Protein AF-A0A270BKE3-F1 (afdb_monomer)

pLDDT: mean 70.77, std 22.02, range [24.12, 97.56]

Solvent-accessible surface area (backbone atoms only — not comparable to full-atom values): 10710 Å² total; per-residue (Å²): 116,71,67,59,60,61,67,54,54,65,84,74,53,55,67,66,45,49,48,52,29,48,62,48,47,52,34,91,84,55,56,56,68,68,59,32,47,57,54,32,39,54,58,16,50,81,68,79,35,58,72,70,56,70,71,58,50,51,58,42,55,69,67,60,73,83,76,73,94,75,89,66,101,74,84,75,92,77,74,82,90,81,86,80,93,82,80,93,82,84,80,86,77,66,80,83,68,79,68,59,72,45,69,44,101,84,69,38,51,33,27,55,49,66,49,100,83,71,44,65,26,36,40,29,57,45,90,54,88,88,50,69,34,34,35,40,40,44,77,91,72,39,46,80,36,40,62,67,55,48,62,66,45,45,64,37,53,51,38,26,74,77,69,77,41,72,70,80,87,130

Secondary structure (DSSP, 8-state):
-HHHHHHTPPTTS-HHHHHHHHHHHTSTT---HHHHHHHHHHHHHHTT--PPPHHHHHHHHTTS--------TT--------------------S-----EEE-TTS-EEEEEE-TTS-EEEEEE---SSS-EEEEEETTS-EEEEHHHHHHHHHHHHHHHHHS-S----

Radius of gyration: 20.84 Å; Cα contacts (8 Å, |Δi|>4): 164; chains: 1; bounding box: 39×40×57 Å

Mean predicted aligned error: 16.41 Å

Sequence (170 aa):
MMIDLIANRPEGISSEVWCYFLSDYLRPQRPALAHCYARAEMVAFERNESLPSISTLKRHLAKIQPAGAVETARGDCSYLLIIDERDTSIEIMAPPAPVEFSATSRGFSRGEFIDLYGKPCSVQDSSLATADAIWLGVHENRMHLSREHAAALLPLLQRFIDTGSIGEPA

Foldseek 3Di:
DVVVQLVLDDPQDDSVLSCQLCVVCQDPVRADNVLSVVVSQVVCVVVVTHDDDPVVVVVSVVPPDQDDDDDDPPPDDDGDDDDDPDDDDDDDDDDWDPFDWDADPVRKIKTWDADSRRAIWMWIFDPDPPATWIWTTHDPPTDIDGPVRCVVCVVLVVVCVVPVGSDDDD

Nearest PDB structures (foldseek):
  8vl4-assembly1_A  TM=3.450E-01  e=3.083E+00  synthetic construct
  8i9p-assembly1_LT  TM=2.799E-01  e=7.537E+00  Thermochaetoides thermophila DSM 1495
  1udl-assembly1_A  TM=2.247E-01  e=6.303E+00  Homo sapiens

Structure (mmCIF, N/CA/C/O backbone):
data_AF-A0A270BKE3-F1
#
_entry.id   AF-A0A270BKE3-F1
#
loop_
_atom_site.group_PDB
_atom_site.id
_atom_site.type_symbol
_atom_site.label_atom_id
_atom_site.label_alt_id
_atom_site.label_comp_id
_atom_site.label_asym_id
_atom_site.label_entity_id
_atom_site.label_seq_id
_atom_site.pdbx_PDB_ins_code
_atom_site.Cartn_x
_atom_site.Cartn_y
_atom_site.Cartn_z
_atom_site.occupancy
_atom_site.B_iso_or_equiv
_atom_site.auth_seq_id
_atom_site.auth_comp_id
_atom_site.auth_asym_id
_atom_site.auth_atom_id
_atom_site.pdbx_PDB_model_num
ATOM 1 N N . MET A 1 1 ? -0.903 -6.006 31.824 1.00 43.97 1 MET A N 1
ATOM 2 C CA . MET A 1 1 ? -0.295 -5.441 30.593 1.00 43.97 1 MET A CA 1
ATOM 3 C C . MET A 1 1 ? -1.114 -5.715 29.330 1.00 43.97 1 MET A C 1
ATOM 5 O O . MET A 1 1 ? -1.561 -4.748 28.740 1.00 43.97 1 MET A O 1
ATOM 9 N N . MET A 1 2 ? -1.372 -6.965 28.910 1.00 37.97 2 MET A N 1
ATOM 10 C CA . MET A 1 2 ? -2.238 -7.241 27.734 1.00 37.97 2 MET A CA 1
ATOM 11 C C . MET A 1 2 ? -3.743 -7.236 28.074 1.00 37.97 2 MET A C 1
ATOM 13 O O . MET A 1 2 ? -4.562 -6.768 27.291 1.00 37.97 2 MET A O 1
ATOM 17 N N . ILE A 1 3 ? -4.095 -7.692 29.283 1.00 37.47 3 ILE A N 1
ATOM 18 C CA . ILE A 1 3 ? -5.478 -7.736 29.793 1.00 37.47 3 ILE A CA 1
ATOM 19 C C . ILE A 1 3 ? -6.066 -6.320 29.948 1.00 37.47 3 ILE A C 1
ATOM 21 O O . ILE A 1 3 ? -7.213 -6.093 29.577 1.00 37.47 3 ILE A O 1
ATOM 25 N N . ASP A 1 4 ? -5.267 -5.349 30.400 1.00 52.84 4 ASP A N 1
ATOM 26 C CA . ASP A 1 4 ? -5.714 -3.965 30.639 1.00 52.84 4 ASP A CA 1
ATOM 27 C C . ASP A 1 4 ? -6.001 -3.195 29.336 1.00 52.84 4 ASP A C 1
ATOM 29 O O . ASP A 1 4 ? -6.894 -2.349 29.287 1.00 52.84 4 ASP A O 1
ATOM 33 N N . LEU A 1 5 ? -5.281 -3.523 28.255 1.00 55.81 5 LEU A N 1
ATOM 34 C CA . LEU A 1 5 ? -5.473 -2.939 26.922 1.00 55.81 5 LEU A CA 1
ATOM 35 C C . LEU A 1 5 ? -6.797 -3.386 26.296 1.00 55.81 5 LEU A C 1
ATOM 37 O O . LEU A 1 5 ? -7.538 -2.559 25.766 1.00 55.81 5 LEU A O 1
ATOM 41 N N . ILE A 1 6 ? -7.108 -4.682 26.396 1.00 56.56 6 ILE A N 1
ATOM 42 C CA . ILE A 1 6 ? -8.366 -5.258 25.901 1.00 56.56 6 ILE A CA 1
ATOM 43 C C . ILE A 1 6 ? -9.544 -4.781 26.760 1.00 56.56 6 ILE A C 1
ATOM 45 O O . ILE A 1 6 ? -10.615 -4.497 26.229 1.00 56.56 6 ILE A O 1
ATOM 49 N N . ALA A 1 7 ? -9.346 -4.645 28.075 1.00 64.19 7 ALA A N 1
ATOM 50 C CA . ALA A 1 7 ? -10.379 -4.190 29.002 1.00 64.19 7 ALA A CA 1
ATOM 51 C C . ALA A 1 7 ? -10.744 -2.703 28.829 1.00 64.19 7 ALA A C 1
ATOM 53 O O . ALA A 1 7 ? -11.887 -2.326 29.072 1.00 64.19 7 ALA A O 1
ATOM 54 N N . ASN A 1 8 ? -9.821 -1.855 28.358 1.00 74.38 8 ASN A N 1
ATOM 55 C CA . ASN A 1 8 ? -10.063 -0.428 28.091 1.00 74.38 8 ASN A CA 1
ATOM 56 C C . ASN A 1 8 ? -10.726 -0.160 26.717 1.00 74.38 8 AS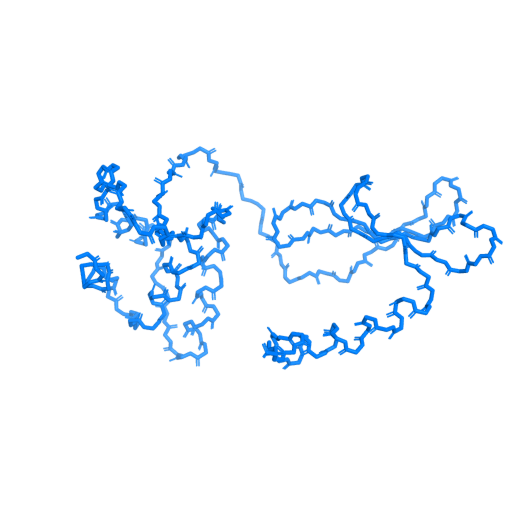N A C 1
ATOM 58 O O . ASN A 1 8 ? -10.548 0.894 26.100 1.00 74.38 8 ASN A O 1
ATOM 62 N N . ARG A 1 9 ? -11.504 -1.122 26.229 1.00 83.44 9 ARG A N 1
ATOM 63 C CA . ARG A 1 9 ? -12.264 -1.040 24.984 1.00 83.44 9 ARG A CA 1
ATOM 64 C C . ARG A 1 9 ? -13.474 -0.099 25.122 1.00 83.44 9 ARG A C 1
ATOM 66 O O . ARG A 1 9 ? -14.134 -0.111 26.160 1.00 83.44 9 ARG A O 1
ATOM 73 N N . PRO A 1 10 ? -13.807 0.694 24.093 1.00 85.75 10 PRO A N 1
ATOM 74 C CA . PRO A 1 10 ? -15.092 1.384 24.006 1.00 85.75 10 PRO A CA 1
ATOM 75 C C . PRO A 1 10 ? -16.306 0.444 24.098 1.00 85.75 10 PRO A C 1
ATOM 77 O O . PRO A 1 10 ? -16.265 -0.705 23.660 1.00 85.75 10 PRO A O 1
ATOM 80 N N . GLU A 1 11 ? -17.422 0.938 24.627 1.00 83.69 11 GLU A N 1
ATOM 81 C CA . GLU A 1 11 ? -18.687 0.199 24.574 1.00 83.69 11 GLU A CA 1
ATOM 82 C C . GLU A 1 11 ? -19.172 0.050 23.123 1.00 83.69 11 GLU A C 1
ATOM 84 O O . GLU A 1 11 ? -18.990 0.950 22.304 1.00 83.69 11 GLU A O 1
ATOM 89 N N . GLY A 1 12 ? -19.790 -1.092 22.809 1.00 82.81 12 GLY A N 1
ATOM 90 C CA . GLY A 1 12 ? -20.397 -1.345 21.496 1.00 82.81 12 GLY A CA 1
ATOM 91 C C . GLY A 1 12 ? -19.469 -1.913 20.417 1.00 82.81 12 GLY A C 1
ATOM 92 O O . GLY A 1 12 ? -19.953 -2.210 19.331 1.00 82.81 12 GLY A O 1
ATOM 93 N N . ILE A 1 13 ? -18.180 -2.123 20.708 1.00 84.56 13 ILE A N 1
ATOM 94 C CA . ILE A 1 13 ? -17.262 -2.846 19.810 1.00 84.56 13 ILE A CA 1
ATOM 95 C C . ILE A 1 13 ? -16.758 -4.129 20.463 1.00 84.56 13 ILE A C 1
ATOM 97 O O . ILE A 1 13 ? -16.634 -4.203 21.685 1.00 84.56 13 ILE A O 1
ATOM 101 N N . SER A 1 14 ? -16.468 -5.147 19.661 1.00 81.00 14 SER A N 1
ATOM 102 C CA . SER A 1 14 ? -15.902 -6.415 20.115 1.00 81.00 14 SER A CA 1
ATOM 103 C C . SER A 1 14 ? -14.408 -6.310 20.421 1.00 81.00 14 SER A C 1
ATOM 105 O O . SER A 1 14 ? -13.714 -5.346 20.091 1.00 81.00 14 SER A O 1
ATOM 107 N N . SER A 1 15 ? -13.899 -7.320 21.124 1.00 68.81 15 SER A N 1
ATOM 108 C CA . SER A 1 15 ? -12.497 -7.418 21.542 1.00 68.81 15 SER A CA 1
ATOM 109 C C . SER A 1 15 ? -11.621 -7.624 20.323 1.00 68.81 15 SER A C 1
ATOM 111 O O . SER A 1 15 ? -10.516 -7.116 20.270 1.00 68.81 15 SER A O 1
ATOM 113 N N . GLU A 1 16 ? -12.157 -8.315 19.331 1.00 68.69 16 GLU A N 1
ATOM 114 C CA . GLU A 1 16 ? -11.568 -8.629 18.050 1.00 68.69 16 GLU A CA 1
ATOM 115 C C . GLU A 1 16 ? -11.345 -7.350 17.236 1.00 68.69 16 GLU A C 1
ATOM 117 O O . GLU A 1 16 ? -10.217 -7.089 16.822 1.00 68.69 16 GLU A O 1
ATOM 122 N N . VAL A 1 17 ? -12.374 -6.504 17.088 1.00 75.31 17 VAL A N 1
ATOM 123 C CA . VAL A 1 17 ? -12.261 -5.199 16.406 1.00 75.31 17 VAL A CA 1
ATOM 124 C C . VAL A 1 17 ? -11.293 -4.275 17.147 1.00 75.31 17 VAL A C 1
ATOM 126 O O . VAL A 1 17 ? -10.465 -3.601 16.533 1.00 75.31 17 VAL A O 1
ATOM 129 N N . TRP A 1 18 ? -11.346 -4.268 18.480 1.00 80.12 18 TRP A N 1
ATOM 130 C CA . TRP A 1 18 ? -10.452 -3.447 19.293 1.00 80.12 18 TRP A CA 1
ATOM 131 C C . TRP A 1 18 ? -8.990 -3.903 19.229 1.00 80.12 18 TRP A C 1
ATOM 133 O O . TRP A 1 18 ? -8.092 -3.078 19.067 1.00 80.12 18 TRP A O 1
ATOM 143 N N . CYS A 1 19 ? -8.742 -5.212 19.293 1.00 69.81 19 CYS A N 1
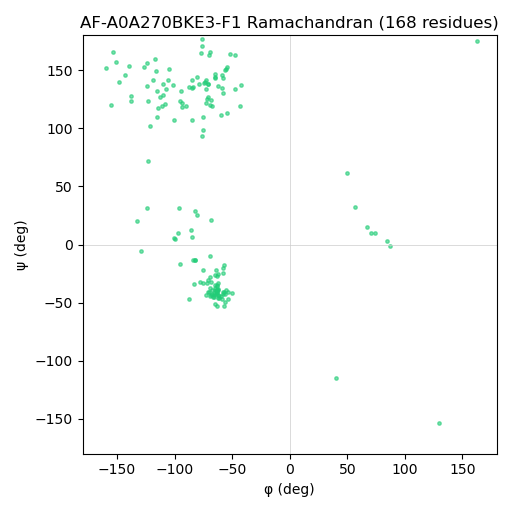ATOM 144 C CA . CYS A 1 19 ? -7.417 -5.800 19.121 1.00 69.81 19 CYS A CA 1
ATOM 145 C C . CYS A 1 19 ? -6.873 -5.538 17.719 1.00 69.81 19 CYS A C 1
ATOM 147 O O . CYS A 1 19 ? -5.702 -5.190 17.593 1.00 69.81 19 CYS A O 1
ATOM 149 N N . TYR A 1 20 ? -7.712 -5.650 16.684 1.00 73.50 20 TYR A N 1
ATOM 150 C CA . TYR A 1 20 ? -7.330 -5.307 15.318 1.00 73.50 20 TYR A CA 1
ATOM 151 C C . TYR A 1 20 ? -6.857 -3.853 15.243 1.00 73.50 20 TYR A C 1
ATOM 153 O O . TYR A 1 20 ? -5.722 -3.595 14.839 1.00 73.50 20 TYR A O 1
ATOM 161 N N . PHE A 1 21 ? -7.674 -2.918 15.736 1.00 82.69 21 PHE A N 1
ATOM 162 C CA . PHE A 1 21 ? -7.337 -1.499 15.769 1.00 82.69 21 PHE A CA 1
ATOM 163 C C . PHE A 1 21 ? -6.023 -1.232 16.526 1.00 82.69 21 PHE A C 1
ATOM 165 O O . PHE A 1 21 ? -5.132 -0.562 16.004 1.00 82.69 21 PHE A O 1
ATOM 172 N N . LEU A 1 22 ? -5.865 -1.778 17.738 1.00 74.06 22 LEU A N 1
ATOM 173 C CA . LEU A 1 22 ? -4.652 -1.591 18.537 1.00 74.06 22 LEU A CA 1
ATOM 174 C C . LEU A 1 22 ? -3.422 -2.207 17.863 1.00 74.06 22 LEU A C 1
ATOM 176 O O . LEU A 1 22 ? -2.359 -1.594 17.872 1.00 74.06 22 LEU A O 1
ATOM 180 N N . SER A 1 23 ? -3.551 -3.383 17.247 1.00 62.03 23 SER A N 1
ATOM 181 C CA . SER A 1 23 ? -2.441 -4.049 16.555 1.00 62.03 23 SER A CA 1
ATOM 182 C C . SER A 1 23 ? -1.911 -3.247 15.369 1.00 62.03 23 SER A C 1
ATOM 184 O O . SER A 1 23 ? -0.748 -3.380 15.001 1.00 62.03 23 SER A O 1
ATOM 186 N N . ASP A 1 24 ? -2.765 -2.423 14.771 1.00 70.56 24 ASP A N 1
ATOM 187 C CA . ASP A 1 24 ? -2.441 -1.557 13.651 1.00 70.56 24 ASP A CA 1
ATOM 188 C C . ASP A 1 24 ? -1.892 -0.209 14.140 1.00 70.56 24 ASP A C 1
ATOM 190 O O . ASP A 1 24 ? -0.816 0.216 13.723 1.00 70.56 24 ASP A O 1
ATOM 194 N N . TYR A 1 25 ? -2.557 0.407 15.119 1.00 74.69 25 TYR A N 1
ATOM 195 C CA . TYR A 1 25 ? -2.144 1.683 15.707 1.00 74.69 25 TYR A CA 1
ATOM 196 C C . TYR A 1 25 ? -0.800 1.607 16.450 1.00 74.69 25 TYR A C 1
ATOM 198 O O . TYR A 1 25 ? -0.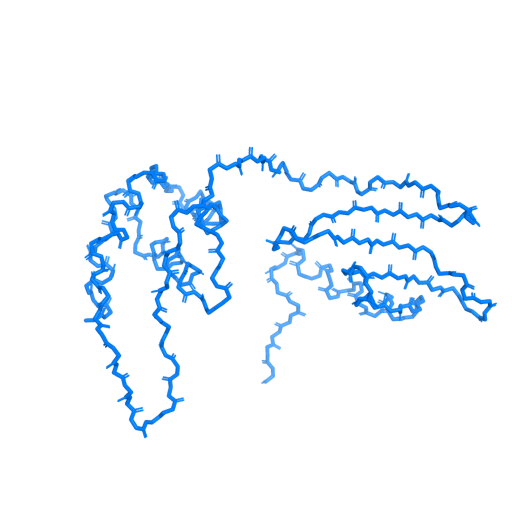015 2.553 16.423 1.00 74.69 25 TYR A O 1
ATOM 206 N N . LEU A 1 26 ? -0.503 0.475 17.094 1.00 68.81 26 LEU A N 1
ATOM 207 C CA . LEU A 1 26 ? 0.728 0.266 17.863 1.00 68.81 26 LEU A CA 1
ATOM 208 C C . LEU A 1 26 ? 1.920 -0.197 17.004 1.00 68.81 26 LEU A C 1
ATOM 210 O O . LEU A 1 26 ? 2.974 -0.514 17.557 1.00 68.81 26 LEU A O 1
ATOM 214 N N . ARG A 1 27 ? 1.797 -0.247 15.669 1.00 60.06 27 ARG A N 1
ATOM 215 C CA . ARG A 1 27 ? 2.906 -0.654 14.787 1.00 60.06 27 ARG A CA 1
ATOM 216 C C . ARG A 1 27 ? 4.079 0.336 14.848 1.00 60.06 27 ARG A C 1
ATOM 218 O O . ARG A 1 27 ? 3.858 1.545 14.936 1.00 60.06 27 ARG A O 1
ATOM 225 N N . PRO A 1 28 ? 5.338 -0.123 14.703 1.00 46.38 28 PRO A N 1
ATOM 226 C CA . PRO A 1 28 ? 6.521 0.748 14.746 1.00 46.38 28 PRO A CA 1
ATOM 227 C C . PRO A 1 28 ? 6.552 1.790 13.633 1.00 46.38 28 PRO A C 1
ATOM 229 O O . PRO A 1 28 ? 7.164 2.840 13.803 1.00 46.38 28 PRO A O 1
ATOM 232 N N . GLN A 1 29 ? 5.887 1.520 12.509 1.00 48.31 29 GLN A N 1
ATOM 233 C CA . GLN A 1 29 ? 5.742 2.466 11.404 1.00 48.31 29 GLN A CA 1
ATOM 234 C C . GLN A 1 29 ? 4.836 3.656 11.757 1.00 48.31 29 GLN A C 1
ATOM 236 O O . GLN A 1 29 ? 4.790 4.609 10.989 1.00 48.31 29 GLN A O 1
ATOM 241 N N . ARG A 1 30 ? 4.138 3.601 12.905 1.00 57.00 30 ARG A N 1
ATOM 242 C CA . ARG A 1 30 ? 3.263 4.650 13.450 1.00 57.00 30 ARG A CA 1
ATOM 243 C C . ARG A 1 30 ? 2.268 5.185 12.416 1.00 57.00 30 ARG A C 1
ATOM 245 O O . ARG A 1 30 ? 2.311 6.368 12.074 1.00 57.00 30 ARG A O 1
ATOM 252 N N . PRO A 1 31 ? 1.383 4.319 11.888 1.00 60.44 31 PRO A N 1
ATOM 253 C CA . PRO A 1 31 ? 0.339 4.767 10.979 1.00 60.44 31 PRO A CA 1
ATOM 254 C C . PRO A 1 31 ? -0.548 5.824 11.648 1.00 60.44 31 PRO A C 1
ATOM 256 O O . PRO A 1 31 ? -0.815 5.771 12.850 1.00 60.44 31 PRO A O 1
ATOM 259 N N . ALA A 1 32 ? -1.028 6.783 10.856 1.00 75.62 32 ALA A N 1
ATOM 260 C CA . ALA A 1 32 ? -1.928 7.814 11.351 1.00 75.62 32 ALA A CA 1
ATOM 261 C C . ALA A 1 32 ? -3.191 7.192 11.969 1.00 75.62 32 ALA A C 1
ATOM 263 O O . ALA A 1 32 ? -3.743 6.213 11.454 1.00 75.62 32 ALA A O 1
ATOM 264 N N . LEU A 1 33 ? -3.692 7.805 13.045 1.00 73.19 33 LEU A N 1
ATOM 265 C CA . LEU A 1 33 ? -4.893 7.344 13.746 1.00 73.19 33 LEU A CA 1
ATOM 266 C C . LEU A 1 33 ? -6.091 7.184 12.799 1.00 73.19 33 LEU A C 1
ATOM 268 O O . LEU A 1 33 ? -6.824 6.206 12.901 1.00 73.19 33 LEU A O 1
ATOM 272 N N . ALA A 1 34 ? -6.271 8.125 11.868 1.00 70.44 34 ALA A N 1
ATOM 273 C CA . ALA A 1 34 ? -7.360 8.099 10.896 1.00 70.44 34 ALA A CA 1
ATOM 274 C C . ALA A 1 34 ? -7.290 6.875 9.965 1.00 70.44 34 ALA A C 1
ATOM 276 O O . ALA A 1 34 ? -8.316 6.269 9.677 1.00 70.44 34 ALA A O 1
ATOM 277 N N . HIS A 1 35 ? -6.089 6.459 9.552 1.00 74.06 35 HIS A N 1
ATOM 278 C CA . HIS A 1 35 ? -5.913 5.269 8.714 1.00 74.06 35 HIS A CA 1
ATOM 279 C C . HIS A 1 35 ? -6.210 3.985 9.488 1.00 74.06 35 HIS A C 1
ATOM 281 O O . HIS A 1 35 ? -6.865 3.085 8.968 1.00 74.06 35 HIS A O 1
ATOM 287 N N . CYS A 1 36 ? -5.775 3.918 10.748 1.00 76.06 36 CYS A N 1
ATOM 288 C CA . CYS A 1 36 ? -6.110 2.799 11.629 1.00 76.06 36 CYS A CA 1
ATOM 289 C C . CYS A 1 36 ? -7.618 2.719 11.881 1.00 76.06 36 CYS A C 1
ATOM 291 O O . CYS A 1 36 ? -8.192 1.634 11.892 1.00 76.06 36 CYS A O 1
ATOM 293 N N . TYR A 1 37 ? -8.262 3.879 12.039 1.00 82.31 37 TYR A N 1
ATOM 294 C CA . TYR A 1 37 ? -9.705 3.995 12.212 1.00 82.31 37 TYR A CA 1
ATOM 295 C C . TYR A 1 37 ? -10.465 3.494 10.981 1.00 82.31 37 TYR A C 1
ATOM 297 O O . TYR A 1 37 ? -11.303 2.613 11.122 1.00 82.31 37 TYR A O 1
ATOM 305 N N . ALA A 1 38 ? -10.136 3.988 9.782 1.00 75.56 38 ALA A N 1
ATOM 306 C CA . ALA A 1 38 ? -10.803 3.586 8.542 1.00 75.56 38 ALA A CA 1
ATOM 307 C C . ALA A 1 38 ? -10.707 2.070 8.298 1.00 75.56 38 ALA A C 1
ATOM 309 O O . ALA A 1 38 ? -11.690 1.429 7.938 1.00 75.56 38 ALA A O 1
ATOM 310 N N . ARG A 1 39 ? -9.542 1.464 8.567 1.00 76.94 39 ARG A N 1
ATOM 311 C CA . ARG A 1 39 ? -9.372 0.006 8.462 1.00 76.94 39 ARG A CA 1
ATOM 312 C C . ARG A 1 39 ? -10.189 -0.751 9.502 1.00 76.94 39 ARG A C 1
ATOM 314 O O . ARG A 1 39 ? -10.850 -1.729 9.172 1.00 76.94 39 ARG A O 1
ATOM 321 N N . ALA A 1 40 ? -10.167 -0.302 10.754 1.00 82.31 40 ALA A N 1
ATOM 322 C CA . ALA A 1 40 ? -10.971 -0.919 11.801 1.00 82.31 40 ALA A CA 1
ATOM 323 C C . ALA A 1 40 ? -12.483 -0.753 11.546 1.00 82.31 40 ALA A C 1
ATOM 325 O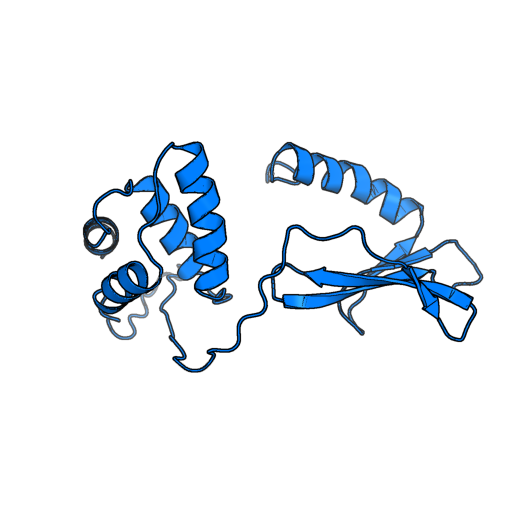 O . ALA A 1 40 ? -13.259 -1.599 11.980 1.00 82.31 40 ALA A O 1
ATOM 326 N N . GLU A 1 41 ? -12.901 0.292 10.825 1.00 85.44 41 GLU A N 1
ATOM 327 C CA . GLU A 1 41 ? -14.297 0.521 10.439 1.00 85.44 41 GLU A CA 1
ATOM 328 C C . GLU A 1 41 ? -14.776 -0.532 9.438 1.00 85.44 41 GLU A C 1
ATOM 330 O O . GLU A 1 41 ? -15.876 -1.054 9.590 1.00 85.44 41 GLU A O 1
ATOM 335 N N . MET A 1 42 ? -13.922 -0.928 8.487 1.00 76.62 42 MET A N 1
ATOM 336 C CA . MET A 1 42 ? -14.207 -2.040 7.572 1.00 76.62 42 MET A CA 1
ATOM 337 C C . MET A 1 42 ? -14.387 -3.359 8.333 1.00 76.62 42 MET A C 1
ATOM 339 O O . MET A 1 42 ? -15.369 -4.067 8.125 1.00 76.62 42 MET A O 1
ATOM 343 N N . VAL A 1 43 ? -13.485 -3.654 9.276 1.00 76.50 43 VAL A N 1
ATOM 344 C CA . VAL A 1 43 ? -13.559 -4.874 10.100 1.00 76.50 43 VAL A CA 1
ATOM 345 C C . VAL A 1 43 ? -14.791 -4.868 11.007 1.00 76.50 43 VAL A C 1
ATOM 347 O O . VAL A 1 43 ? -15.410 -5.908 11.220 1.00 76.50 43 VAL A O 1
ATOM 350 N N . ALA A 1 44 ? -15.172 -3.708 11.545 1.00 83.62 44 ALA A N 1
ATOM 351 C CA . ALA A 1 44 ? -16.397 -3.570 12.321 1.00 83.62 44 ALA A CA 1
ATOM 352 C C . ALA A 1 44 ? -17.635 -3.798 11.436 1.00 83.62 44 ALA A C 1
ATOM 354 O O . ALA A 1 44 ? -18.510 -4.582 11.801 1.00 83.62 44 ALA A O 1
ATOM 355 N N . PHE A 1 45 ? -17.665 -3.199 10.242 1.00 82.94 45 PHE A N 1
ATOM 356 C CA . PHE A 1 45 ? -18.767 -3.329 9.290 1.00 82.94 45 PHE A CA 1
ATOM 357 C C . PHE A 1 45 ? -19.021 -4.785 8.881 1.00 82.94 45 PHE A C 1
ATOM 359 O O . PHE A 1 45 ? -20.158 -5.249 8.951 1.00 82.94 45 PHE A O 1
ATOM 366 N N . GLU A 1 46 ? -17.971 -5.539 8.544 1.00 79.19 4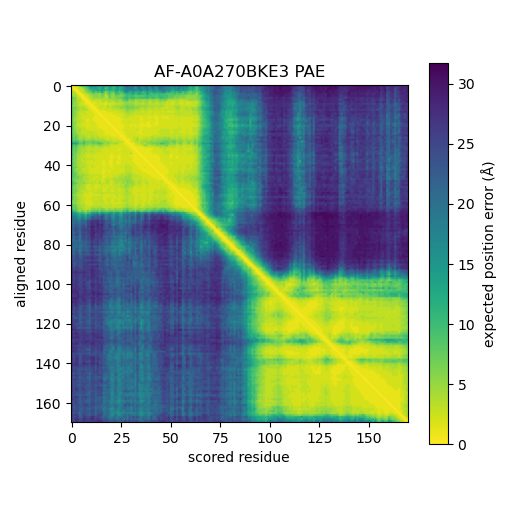6 GLU A N 1
ATOM 367 C CA . GLU A 1 46 ? -18.069 -6.971 8.210 1.00 79.19 46 GLU A CA 1
ATOM 368 C C . GLU A 1 46 ? -18.688 -7.811 9.339 1.00 79.19 46 GLU A C 1
ATOM 370 O O . GLU A 1 46 ? -19.269 -8.871 9.102 1.00 79.19 46 GLU A O 1
ATOM 375 N N . ARG A 1 47 ? -18.594 -7.324 10.578 1.00 81.06 47 ARG A N 1
ATOM 376 C CA . ARG A 1 47 ? -19.099 -7.985 11.783 1.00 81.06 47 ARG A CA 1
ATOM 377 C C . ARG A 1 47 ? -20.447 -7.436 12.249 1.00 81.06 47 ARG A C 1
ATOM 379 O O . ARG A 1 47 ? -20.954 -7.887 13.273 1.00 81.06 47 ARG A O 1
ATOM 386 N N . ASN A 1 48 ? -21.051 -6.513 11.495 1.00 88.12 48 ASN A N 1
ATOM 387 C CA . ASN A 1 48 ? -22.238 -5.749 11.895 1.00 88.12 48 ASN A CA 1
ATOM 388 C C . ASN A 1 48 ? -22.036 -4.978 13.213 1.00 88.12 48 ASN A C 1
ATOM 390 O O . ASN A 1 48 ? -22.967 -4.791 13.996 1.00 88.12 48 ASN A O 1
ATOM 394 N N . GLU A 1 49 ? -20.806 -4.541 13.459 1.00 84.81 49 GLU A N 1
ATOM 395 C CA . GLU A 1 49 ? -20.419 -3.697 14.580 1.00 84.81 49 GLU A CA 1
ATOM 396 C C . GLU A 1 49 ? -20.175 -2.268 14.073 1.00 84.81 49 GLU A C 1
ATOM 398 O O . GLU A 1 49 ? -19.769 -2.051 12.932 1.00 84.81 49 GLU A O 1
ATOM 403 N N . SER A 1 50 ? -20.398 -1.269 14.924 1.00 85.44 50 SER A N 1
ATOM 404 C CA . SER A 1 50 ? -20.105 0.130 14.597 1.00 85.44 50 SER A CA 1
ATOM 405 C C . SER A 1 50 ? -18.968 0.638 15.467 1.00 85.44 50 SER A C 1
ATOM 407 O O . SER A 1 50 ? -19.064 0.575 16.696 1.00 85.44 50 SER A O 1
ATOM 409 N N . LEU A 1 51 ? -17.921 1.194 14.856 1.00 84.69 51 LEU A N 1
ATOM 410 C CA . LEU A 1 51 ? -16.895 1.890 15.624 1.00 84.69 51 LEU A CA 1
ATOM 411 C C . LEU A 1 51 ? -17.473 3.141 16.307 1.00 84.69 51 LEU A C 1
ATOM 413 O O . LEU A 1 51 ? -18.305 3.846 15.731 1.00 84.69 51 LEU A O 1
ATOM 417 N N . PRO A 1 52 ? -17.021 3.461 17.531 1.00 87.94 52 PRO A N 1
ATOM 418 C CA . PRO A 1 52 ? -17.333 4.733 18.158 1.00 87.94 52 PRO A CA 1
ATOM 419 C C . PRO A 1 52 ? -16.589 5.862 17.442 1.00 87.94 52 PRO A C 1
ATOM 421 O O . PRO A 1 52 ? -15.574 5.631 16.799 1.00 87.94 52 PRO A O 1
ATOM 424 N N . SER A 1 53 ? -17.009 7.111 17.649 1.00 84.38 53 SER A N 1
ATOM 425 C CA . SER A 1 53 ? -16.324 8.261 17.047 1.00 84.38 53 SER A CA 1
ATOM 426 C C . SER A 1 53 ? -14.823 8.319 17.371 1.00 84.38 53 SER A C 1
ATOM 428 O O . SER A 1 53 ? -14.386 7.939 18.464 1.00 84.38 53 SER A O 1
ATOM 430 N N . ILE A 1 54 ? -14.039 8.908 16.461 1.00 75.25 54 ILE A N 1
ATOM 431 C CA . ILE A 1 54 ? -12.594 9.143 16.644 1.00 75.25 54 ILE A CA 1
ATOM 432 C C . ILE A 1 54 ? -12.302 9.826 17.989 1.00 75.25 54 ILE A C 1
ATOM 434 O O . ILE A 1 54 ? -11.371 9.439 18.692 1.00 75.25 54 ILE A O 1
ATOM 438 N N . SER A 1 55 ? -13.109 10.809 18.393 1.00 69.50 55 SER A N 1
ATOM 439 C CA . SER A 1 55 ? -12.953 11.503 19.680 1.00 69.50 55 SER A CA 1
ATOM 440 C C . SER A 1 55 ? -13.144 10.577 20.885 1.00 69.50 55 SER A C 1
ATOM 442 O O . SER A 1 55 ? -12.414 10.682 21.872 1.00 69.50 55 SER A O 1
ATOM 444 N N . THR A 1 56 ? -14.099 9.643 20.819 1.00 82.75 56 THR A N 1
ATOM 445 C CA . THR A 1 56 ? -14.258 8.603 21.844 1.00 82.75 56 THR A CA 1
ATOM 446 C C . THR A 1 56 ? -13.058 7.671 21.857 1.00 82.75 56 THR A C 1
ATOM 448 O O . THR A 1 56 ? -12.514 7.394 22.922 1.00 82.75 56 THR A O 1
ATOM 451 N N . LEU A 1 57 ? -12.585 7.258 20.689 1.00 82.50 57 LEU A N 1
ATOM 452 C CA . LEU A 1 57 ? -11.453 6.355 20.579 1.00 82.50 57 LEU A CA 1
ATOM 453 C C . LEU A 1 57 ? -10.154 6.987 21.128 1.00 82.50 57 LEU A C 1
ATOM 455 O O . LEU A 1 57 ? -9.462 6.361 21.930 1.00 82.50 57 LEU A O 1
ATOM 459 N N . LYS A 1 58 ? -9.891 8.269 20.832 1.00 76.56 58 LYS A N 1
ATOM 460 C CA . LYS A 1 58 ? -8.790 9.057 21.428 1.00 76.56 58 LYS A CA 1
ATOM 461 C C . LYS A 1 58 ? -8.847 9.086 22.957 1.00 76.56 58 LYS A C 1
ATOM 463 O O . LYS A 1 58 ? -7.826 8.908 23.615 1.00 76.56 58 LYS A O 1
ATOM 468 N N . ARG A 1 59 ? -10.040 9.264 23.536 1.00 78.00 59 ARG A N 1
ATOM 469 C CA . ARG A 1 59 ? -10.237 9.264 24.996 1.00 78.00 59 ARG A CA 1
ATOM 470 C C . ARG A 1 59 ? -9.881 7.917 25.628 1.00 78.00 59 ARG A C 1
ATOM 472 O O . ARG A 1 59 ? -9.377 7.897 26.746 1.00 78.00 59 ARG A O 1
ATOM 479 N N . HIS A 1 60 ? -10.150 6.805 24.947 1.00 81.19 60 HIS A N 1
ATOM 480 C CA . HIS A 1 60 ? -9.739 5.480 25.414 1.00 81.19 60 HIS A CA 1
ATOM 481 C C . HIS A 1 60 ? -8.228 5.284 25.264 1.00 81.19 60 HIS A C 1
ATOM 483 O O . HIS A 1 60 ? -7.585 4.863 26.222 1.00 81.19 60 HIS A O 1
ATOM 489 N N . LEU A 1 61 ? -7.645 5.685 24.132 1.00 75.44 61 LEU A N 1
ATOM 490 C 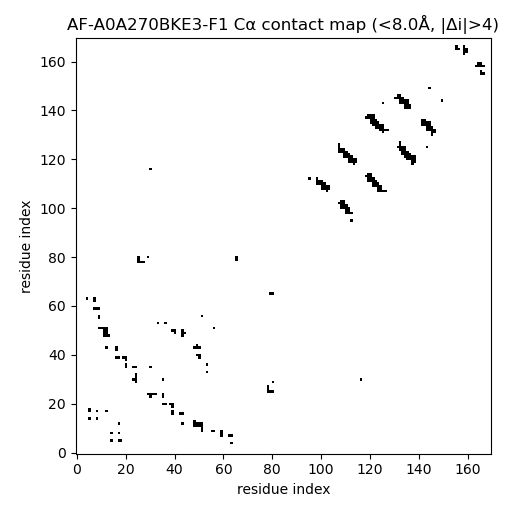CA . LEU A 1 61 ? -6.197 5.634 23.911 1.00 75.44 61 LEU A CA 1
ATOM 491 C C . LEU A 1 61 ? -5.403 6.419 24.963 1.00 75.44 61 LEU A C 1
ATOM 493 O O . LEU A 1 61 ? -4.409 5.915 25.469 1.00 75.44 61 LEU A O 1
ATOM 497 N N . ALA A 1 62 ? -5.875 7.601 25.364 1.00 69.88 62 ALA A N 1
ATOM 498 C CA . ALA A 1 62 ? -5.223 8.424 26.385 1.00 69.88 62 ALA A CA 1
ATOM 499 C C . ALA A 1 62 ? -5.171 7.773 27.785 1.00 69.88 62 ALA A C 1
ATOM 501 O O . ALA A 1 62 ? -4.337 8.144 28.606 1.00 69.88 62 ALA A O 1
ATOM 502 N N . LYS A 1 63 ? -6.057 6.808 28.077 1.00 68.44 63 LYS A N 1
ATOM 503 C CA . LYS A 1 63 ? -6.083 6.069 29.358 1.00 68.44 63 LYS A CA 1
ATOM 504 C C . LYS A 1 63 ? -5.082 4.919 29.405 1.00 68.44 63 LYS A C 1
ATOM 506 O O . LYS A 1 63 ? -4.829 4.368 30.474 1.00 68.44 63 LYS A O 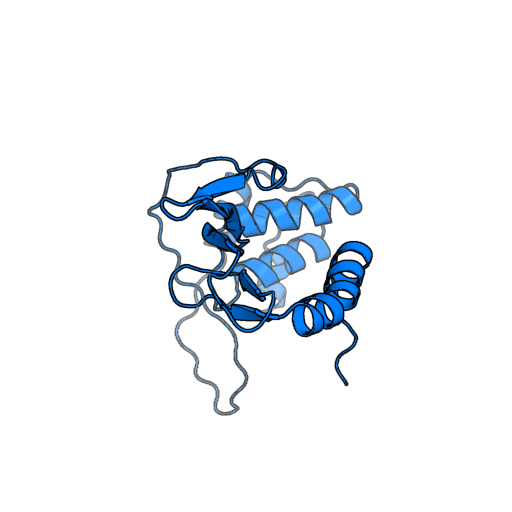1
ATOM 511 N N . ILE A 1 64 ? -4.530 4.544 28.258 1.00 66.81 64 ILE A N 1
ATOM 512 C CA . ILE A 1 64 ? -3.459 3.564 28.171 1.00 66.81 64 ILE A CA 1
ATOM 513 C C . ILE A 1 64 ? -2.186 4.293 28.623 1.00 66.81 64 ILE A C 1
ATOM 515 O O . ILE A 1 64 ? -1.563 5.006 27.842 1.00 66.81 64 ILE A O 1
ATOM 519 N N . GLN A 1 65 ? -1.845 4.192 29.915 1.00 47.75 65 GLN A N 1
ATOM 520 C CA . GLN A 1 65 ? -0.639 4.821 30.468 1.00 47.75 65 GLN A CA 1
ATOM 521 C C . GLN A 1 65 ? 0.617 4.325 29.724 1.00 47.75 65 GLN A C 1
ATOM 523 O O . GLN A 1 65 ? 0.809 3.110 29.617 1.00 47.75 65 GLN A O 1
ATOM 528 N N . PRO A 1 66 ? 1.514 5.218 29.266 1.00 44.53 66 PRO A N 1
ATOM 529 C CA . PRO A 1 66 ? 2.828 4.818 28.790 1.00 44.53 66 PRO A CA 1
ATOM 530 C C . PRO A 1 66 ? 3.696 4.480 30.007 1.00 44.53 66 PRO A C 1
ATOM 532 O O . PRO A 1 66 ? 4.225 5.364 30.679 1.00 44.53 66 PRO A O 1
ATOM 535 N N . ALA A 1 67 ? 3.817 3.194 30.332 1.00 32.38 67 ALA A N 1
ATOM 536 C CA . ALA A 1 67 ? 4.803 2.754 31.310 1.00 32.38 67 ALA A CA 1
ATOM 537 C C . ALA A 1 67 ? 6.201 2.896 30.689 1.00 32.38 67 ALA A C 1
ATOM 539 O O . ALA A 1 67 ? 6.436 2.441 29.569 1.00 32.38 67 ALA A O 1
ATOM 540 N N . GLY A 1 68 ? 7.088 3.587 31.411 1.00 33.38 68 GLY A N 1
ATOM 541 C CA . GLY A 1 68 ? 8.457 3.899 31.009 1.00 33.38 68 GLY A CA 1
ATOM 542 C C . GLY A 1 68 ? 9.274 2.689 30.552 1.00 33.38 68 GLY A C 1
ATOM 543 O O . GLY A 1 68 ? 8.907 1.540 30.781 1.00 33.38 68 GLY A O 1
ATOM 544 N N . ALA A 1 69 ? 10.387 2.988 29.882 1.00 32.53 69 ALA A N 1
ATOM 545 C CA . ALA A 1 69 ? 11.286 2.026 29.256 1.00 32.53 69 ALA A CA 1
ATOM 546 C C . ALA A 1 69 ? 11.561 0.798 30.142 1.00 32.53 69 ALA A C 1
ATOM 548 O O . ALA A 1 69 ? 12.127 0.918 31.227 1.00 32.53 69 ALA A O 1
ATOM 549 N N . VAL A 1 70 ? 11.196 -0.384 29.644 1.00 34.66 70 VAL A N 1
ATOM 550 C CA . VAL A 1 70 ? 11.664 -1.660 30.184 1.00 34.66 70 VAL A CA 1
ATOM 551 C C . VAL A 1 70 ? 12.363 -2.399 29.051 1.00 34.66 70 VAL A C 1
ATOM 553 O O . VAL A 1 70 ? 11.719 -2.968 28.173 1.00 34.66 70 VAL A O 1
ATOM 556 N N . GLU A 1 71 ? 13.694 -2.383 29.065 1.00 29.59 71 GLU A N 1
ATOM 557 C CA . GLU A 1 71 ? 14.478 -3.388 28.351 1.00 29.59 71 GLU A CA 1
ATOM 558 C C . GLU A 1 71 ? 14.335 -4.711 29.106 1.00 29.59 71 GLU A C 1
ATOM 560 O O . GLU A 1 71 ? 14.613 -4.789 30.304 1.00 29.59 71 GLU A O 1
ATOM 565 N N . THR A 1 72 ? 13.909 -5.771 28.421 1.00 35.16 72 THR A N 1
ATOM 566 C CA . THR A 1 72 ? 14.070 -7.130 28.945 1.00 35.16 72 THR A CA 1
ATOM 567 C C . THR A 1 72 ? 15.106 -7.871 28.115 1.00 35.16 72 THR A C 1
ATOM 569 O O . THR A 1 72 ? 15.159 -7.761 26.892 1.00 35.16 72 THR A O 1
ATOM 572 N N . ALA A 1 73 ? 15.962 -8.621 28.808 1.00 35.31 73 ALA A N 1
ATOM 573 C CA . ALA A 1 73 ? 17.210 -9.204 28.316 1.00 35.31 73 ALA A CA 1
ATOM 574 C C . ALA A 1 73 ? 17.064 -10.329 27.259 1.00 35.31 73 ALA A C 1
ATOM 576 O O . ALA A 1 73 ? 17.967 -11.151 27.119 1.00 35.31 73 ALA A O 1
ATOM 577 N N . ARG A 1 74 ? 15.934 -10.426 26.544 1.00 31.55 74 ARG A N 1
ATOM 578 C CA . ARG A 1 74 ? 15.620 -11.538 25.624 1.00 31.55 74 ARG A CA 1
ATOM 579 C C . ARG A 1 74 ? 15.099 -11.139 24.240 1.00 31.55 74 ARG A C 1
ATOM 581 O O . ARG A 1 74 ? 14.546 -11.984 23.557 1.00 31.55 74 ARG A O 1
ATOM 588 N N . GLY A 1 75 ? 15.332 -9.910 23.786 1.00 32.09 75 GLY A N 1
ATOM 589 C CA . GLY A 1 75 ? 15.299 -9.608 22.346 1.00 32.09 75 GLY A CA 1
ATOM 590 C C . GLY A 1 75 ? 13.947 -9.714 21.624 1.00 32.09 75 GLY A C 1
ATOM 591 O O . GLY A 1 75 ? 13.946 -9.675 20.399 1.00 32.09 75 GLY A O 1
ATOM 592 N N . ASP A 1 76 ? 12.816 -9.778 22.329 1.00 28.69 76 ASP A N 1
ATOM 593 C CA . ASP A 1 76 ? 11.490 -9.722 21.705 1.00 28.69 76 ASP A CA 1
ATOM 594 C C . ASP A 1 76 ? 10.963 -8.276 21.692 1.00 28.69 76 ASP A C 1
ATOM 596 O O . ASP A 1 76 ? 10.858 -7.615 22.727 1.00 28.69 76 ASP A O 1
ATOM 600 N N . CYS A 1 77 ? 10.656 -7.756 20.499 1.00 25.17 77 CYS A N 1
ATOM 601 C CA . CYS A 1 77 ? 10.161 -6.393 20.302 1.00 25.17 77 CYS A CA 1
ATOM 602 C C . CYS A 1 77 ? 8.710 -6.232 20.782 1.00 25.17 77 CYS A C 1
ATOM 604 O O . CYS A 1 77 ? 7.790 -6.826 20.223 1.00 25.17 77 CYS A O 1
ATOM 606 N N . SER A 1 78 ? 8.485 -5.318 21.725 1.00 24.12 78 SER A N 1
ATOM 607 C CA . SER A 1 78 ? 7.159 -4.784 22.055 1.00 24.12 78 SER A CA 1
ATOM 608 C C . SER A 1 78 ? 7.159 -3.261 21.908 1.00 24.12 78 SER A C 1
ATOM 610 O O . SER A 1 78 ? 7.986 -2.574 22.505 1.00 24.12 78 SER A O 1
ATOM 612 N N . TYR A 1 79 ? 6.256 -2.738 21.078 1.00 28.56 79 TYR A N 1
ATOM 613 C CA . TYR A 1 79 ? 6.210 -1.336 20.658 1.00 28.56 79 TYR A CA 1
ATOM 614 C C . TYR A 1 79 ? 5.596 -0.411 21.719 1.00 28.56 79 TYR A C 1
ATOM 616 O O . TYR A 1 79 ? 4.562 -0.735 22.303 1.00 28.56 79 TYR A O 1
ATOM 624 N N . LEU A 1 80 ? 6.195 0.771 21.918 1.00 30.53 80 LEU A N 1
ATOM 625 C CA . LEU A 1 80 ? 5.621 1.868 22.704 1.00 30.53 80 LEU A CA 1
ATOM 626 C C . LEU A 1 80 ? 5.535 3.163 21.871 1.00 30.53 80 LEU A C 1
ATOM 628 O O . LEU A 1 80 ? 6.445 3.523 21.118 1.00 30.53 80 LEU A O 1
ATOM 632 N N . LEU A 1 81 ? 4.384 3.824 22.006 1.00 29.00 81 LEU A N 1
ATOM 633 C CA . LEU A 1 81 ? 3.889 4.974 21.247 1.00 29.00 81 LEU A CA 1
ATOM 634 C C . LEU A 1 81 ? 4.600 6.290 21.604 1.00 29.00 81 LEU A C 1
ATOM 636 O O . LEU A 1 81 ? 4.775 6.605 22.777 1.00 29.00 81 LEU A O 1
ATOM 640 N N . ILE A 1 82 ? 4.886 7.112 20.590 1.00 28.67 82 ILE A N 1
ATOM 641 C CA . ILE A 1 82 ? 5.016 8.571 20.734 1.00 28.67 82 ILE A CA 1
ATOM 642 C C . ILE A 1 82 ? 3.867 9.155 19.914 1.00 28.67 82 ILE A C 1
ATOM 644 O O . ILE A 1 82 ? 3.798 8.911 18.710 1.00 28.67 82 ILE A O 1
ATOM 648 N N . ILE A 1 83 ? 2.950 9.855 20.576 1.00 32.28 83 ILE A N 1
ATOM 649 C CA . ILE A 1 83 ? 1.815 10.536 19.948 1.00 32.28 83 ILE A CA 1
ATOM 650 C C . ILE A 1 83 ? 2.265 11.980 19.697 1.00 32.28 83 ILE A C 1
ATOM 652 O O . ILE A 1 83 ? 2.615 12.670 20.652 1.00 32.28 83 ILE A O 1
ATOM 656 N N . ASP A 1 84 ? 2.298 12.422 18.439 1.00 30.61 84 ASP A N 1
ATOM 657 C CA . ASP A 1 84 ? 2.439 13.845 18.104 1.00 30.61 84 ASP A CA 1
ATOM 658 C C . ASP A 1 84 ? 1.036 14.425 17.872 1.00 30.61 84 ASP A C 1
ATOM 660 O O . ASP A 1 84 ? 0.257 13.897 17.078 1.00 30.61 84 ASP A O 1
ATOM 664 N N . GLU A 1 85 ? 0.682 15.470 18.620 1.00 36.69 85 GLU A N 1
ATOM 665 C CA . GLU A 1 85 ? -0.661 16.065 18.655 1.00 36.69 85 GLU A CA 1
ATOM 666 C C . GLU A 1 85 ? -0.904 17.119 17.557 1.00 36.69 85 GLU A C 1
ATOM 668 O O . GLU A 1 85 ? -1.885 17.861 17.617 1.00 36.69 85 GLU A O 1
ATOM 673 N N . ARG A 1 86 ? -0.029 17.221 16.551 1.00 31.31 86 ARG A N 1
ATOM 674 C CA . ARG A 1 86 ? -0.047 18.329 15.586 1.00 31.31 86 ARG A CA 1
ATOM 675 C C . ARG A 1 86 ? -0.169 17.880 14.132 1.00 31.31 86 ARG A C 1
ATOM 677 O O . ARG A 1 86 ? 0.767 18.043 13.365 1.00 31.31 86 ARG A O 1
ATOM 684 N N . ASP A 1 87 ? -1.348 17.407 13.737 1.00 36.50 87 ASP A N 1
ATOM 685 C CA . ASP A 1 87 ? -1.827 17.640 12.367 1.00 36.50 87 ASP A CA 1
ATOM 686 C C . ASP A 1 87 ? -3.362 17.582 12.311 1.00 36.50 87 ASP A C 1
ATOM 688 O O . ASP A 1 87 ? -3.989 16.594 12.705 1.00 36.50 87 ASP A O 1
ATOM 692 N N . THR A 1 88 ? -3.976 18.685 11.889 1.00 28.92 88 THR A N 1
ATOM 693 C CA . THR A 1 88 ? -5.432 18.905 11.821 1.00 28.92 88 THR A CA 1
ATOM 694 C C . THR A 1 88 ? -5.875 19.295 10.410 1.00 28.92 88 THR A C 1
ATOM 696 O O . THR A 1 88 ? -6.868 20.001 10.240 1.00 28.92 88 THR A O 1
ATOM 699 N N . SER A 1 89 ? -5.177 18.802 9.387 1.00 24.44 89 SER A N 1
ATOM 700 C CA . SER A 1 89 ? -5.484 19.076 7.978 1.00 24.44 89 SER A CA 1
ATOM 701 C C . SER A 1 89 ? -5.898 17.777 7.279 1.00 24.44 89 SER A C 1
ATOM 703 O O . SER A 1 89 ? -5.088 16.873 7.108 1.00 24.44 89 SER A O 1
ATOM 705 N N . ILE A 1 90 ? -7.184 17.656 6.936 1.00 29.09 90 ILE A N 1
ATOM 706 C CA . ILE A 1 90 ? -7.810 16.444 6.384 1.00 29.09 90 ILE A CA 1
ATOM 707 C C . ILE A 1 90 ? -8.173 16.697 4.919 1.00 29.09 90 ILE A C 1
ATOM 709 O O . ILE A 1 90 ? -9.035 17.529 4.646 1.00 29.09 90 ILE A O 1
ATOM 713 N N . GLU A 1 91 ? -7.604 15.912 4.004 1.00 26.41 91 GLU A N 1
ATOM 714 C CA . GLU A 1 91 ? -8.249 15.589 2.729 1.00 26.41 91 GLU A CA 1
ATOM 715 C C . GLU A 1 91 ? -8.686 14.119 2.767 1.00 26.41 91 GLU A C 1
ATOM 717 O O . GLU A 1 91 ? -7.893 13.210 3.012 1.00 26.41 91 GLU A O 1
ATOM 722 N N . ILE A 1 92 ? -9.989 13.897 2.596 1.00 24.97 92 ILE A N 1
ATOM 723 C CA . ILE A 1 92 ? -10.606 12.571 2.527 1.00 24.97 92 ILE A CA 1
ATOM 724 C C . ILE A 1 92 ? -10.270 11.994 1.153 1.00 24.97 92 ILE A C 1
ATOM 726 O O . ILE A 1 92 ? -10.817 12.456 0.153 1.00 24.97 92 ILE A O 1
ATOM 730 N N . MET A 1 93 ? -9.410 10.978 1.081 1.00 32.38 93 MET A N 1
ATOM 731 C CA . MET A 1 93 ? -9.226 10.255 -0.175 1.00 32.38 93 MET A CA 1
ATOM 732 C C . MET A 1 93 ? -10.294 9.167 -0.286 1.00 32.38 93 MET A C 1
ATOM 734 O O . MET A 1 93 ? -10.275 8.168 0.433 1.00 32.38 93 MET A O 1
ATOM 738 N N . ALA A 1 94 ? -11.257 9.417 -1.174 1.00 32.44 94 ALA A N 1
ATOM 739 C CA . ALA A 1 94 ? -12.192 8.438 -1.722 1.00 32.44 94 ALA A CA 1
ATOM 740 C C . ALA A 1 94 ? -11.451 7.158 -2.193 1.00 32.44 94 ALA A C 1
ATOM 742 O O . ALA A 1 94 ? -10.229 7.212 -2.373 1.00 32.44 94 ALA A O 1
ATOM 743 N N . PRO A 1 95 ? -12.143 6.013 -2.413 1.00 37.72 95 PRO A N 1
ATOM 744 C CA . PRO A 1 95 ? -11.539 4.837 -3.058 1.00 37.72 95 PRO A CA 1
ATOM 745 C C . PRO A 1 95 ? -10.673 5.277 -4.243 1.00 37.72 95 PRO A C 1
ATOM 747 O O . PRO A 1 95 ? -11.106 6.190 -4.953 1.00 37.72 95 PRO A O 1
ATOM 750 N N . PRO A 1 96 ? -9.466 4.703 -4.437 1.00 51.75 96 PRO A N 1
ATOM 751 C CA . PRO A 1 96 ? -8.516 5.235 -5.401 1.00 51.75 96 PRO A CA 1
ATOM 752 C C . PRO A 1 96 ? -9.212 5.328 -6.753 1.00 51.75 96 PRO A C 1
ATOM 754 O O . PRO A 1 96 ? -9.624 4.315 -7.325 1.00 51.75 96 PRO A O 1
ATOM 757 N N . ALA A 1 97 ? -9.407 6.562 -7.220 1.00 50.56 97 ALA A N 1
ATOM 758 C CA . ALA A 1 97 ? -9.904 6.806 -8.557 1.00 50.56 97 ALA A CA 1
ATOM 759 C C . ALA A 1 97 ? -8.981 6.079 -9.551 1.00 50.56 97 ALA A C 1
ATOM 761 O O . ALA A 1 97 ? -7.800 5.863 -9.245 1.00 50.56 97 ALA A O 1
ATOM 762 N N . PRO A 1 98 ? -9.488 5.680 -10.731 1.00 64.31 98 PRO A N 1
ATOM 763 C CA . PRO A 1 98 ? -8.626 5.183 -11.793 1.00 64.31 98 PRO A CA 1
ATOM 764 C C . PRO A 1 98 ? -7.449 6.139 -11.972 1.00 64.31 98 PRO A C 1
ATOM 766 O O . PRO A 1 98 ? -7.646 7.353 -11.991 1.00 64.31 98 PRO A O 1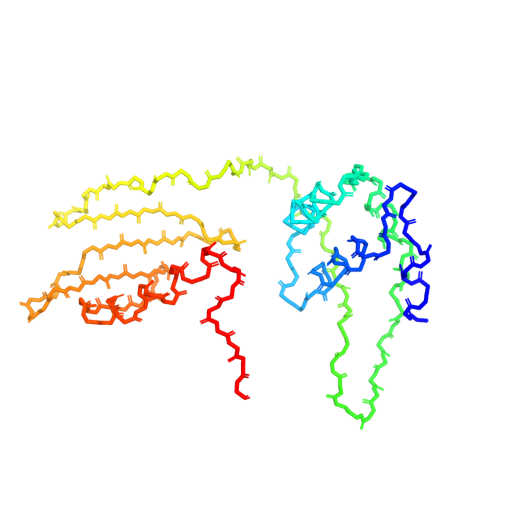
ATOM 769 N N . VAL A 1 99 ? -6.233 5.601 -12.065 1.00 75.88 99 VAL A N 1
ATOM 770 C CA . VAL A 1 99 ? -5.039 6.431 -12.238 1.00 75.88 99 VAL A CA 1
ATOM 771 C C . VAL A 1 99 ? -5.194 7.220 -13.538 1.00 75.88 99 VAL A C 1
ATOM 773 O O . VAL A 1 99 ? -5.196 6.636 -14.623 1.00 75.88 99 VAL A O 1
ATOM 776 N N . GLU A 1 100 ? -5.357 8.537 -13.431 1.00 80.38 100 GLU A N 1
ATOM 777 C CA . GLU A 1 100 ? -5.424 9.418 -14.592 1.00 80.38 100 GLU A CA 1
ATOM 778 C C . GLU A 1 100 ? -4.030 9.561 -15.205 1.00 80.38 100 GLU A C 1
ATOM 780 O O . GLU A 1 100 ? -3.037 9.764 -14.501 1.00 80.38 100 GLU A O 1
ATOM 785 N N . PHE A 1 101 ? -3.948 9.444 -16.531 1.00 85.25 101 PHE A N 1
ATOM 786 C CA . PHE A 1 101 ? -2.686 9.529 -17.259 1.00 85.25 101 PHE A CA 1
ATOM 787 C C . PHE A 1 101 ? -2.509 10.900 -17.908 1.00 85.25 101 PHE A C 1
ATOM 789 O O . PHE A 1 101 ? -3.409 11.432 -18.555 1.00 85.25 101 PHE A O 1
ATOM 796 N N . SER A 1 102 ? -1.295 11.430 -17.800 1.00 85.62 102 SER A N 1
ATOM 797 C CA . SER A 1 102 ? -0.826 12.626 -18.494 1.00 85.62 102 SER A CA 1
ATOM 798 C C . SER A 1 102 ? 0.431 12.308 -19.307 1.00 85.62 102 SER A C 1
ATOM 800 O O . SER A 1 102 ? 1.152 11.349 -19.023 1.00 85.62 102 SER A O 1
ATOM 802 N N . ALA A 1 103 ? 0.705 13.097 -20.344 1.00 83.94 103 ALA A N 1
ATOM 803 C CA . ALA A 1 103 ? 1.942 12.971 -21.104 1.00 83.94 103 ALA A CA 1
ATOM 804 C C . ALA A 1 103 ? 3.067 13.763 -20.424 1.00 83.94 103 ALA A C 1
ATOM 806 O O . ALA A 1 103 ? 2.902 14.924 -20.051 1.00 83.94 103 ALA A O 1
ATOM 807 N N . THR A 1 104 ? 4.245 13.157 -20.307 1.00 81.94 104 THR A N 1
ATOM 808 C CA . THR A 1 104 ? 5.466 13.874 -19.921 1.00 81.94 104 THR A CA 1
ATOM 809 C C . THR A 1 104 ? 5.906 14.832 -21.033 1.00 81.94 104 THR A C 1
ATOM 811 O O . THR A 1 104 ? 5.522 14.684 -22.193 1.00 81.94 104 THR A O 1
ATOM 814 N N . SER A 1 105 ? 6.816 15.760 -20.722 1.00 79.38 105 SER A N 1
ATOM 815 C CA . SER A 1 105 ? 7.434 16.661 -21.715 1.00 79.38 105 SER A CA 1
ATOM 816 C C . SER A 1 105 ? 8.148 15.937 -22.866 1.00 79.38 105 SER A C 1
ATOM 818 O O . SER A 1 105 ? 8.412 16.536 -23.904 1.00 79.38 105 SER A O 1
ATOM 820 N N . ARG A 1 106 ? 8.459 14.647 -22.691 1.00 77.62 106 ARG A N 1
ATOM 821 C CA . ARG A 1 106 ? 9.086 13.777 -23.694 1.00 77.62 106 ARG A CA 1
ATOM 822 C C . ARG A 1 106 ? 8.084 12.855 -24.407 1.00 77.62 106 ARG A C 1
ATOM 824 O O . ARG A 1 106 ? 8.513 11.998 -25.169 1.00 77.62 106 ARG A O 1
ATOM 831 N N . GLY A 1 107 ? 6.782 13.009 -24.154 1.00 85.56 107 GLY A N 1
ATOM 832 C CA . GLY A 1 107 ? 5.709 12.247 -24.802 1.00 85.56 107 GLY A CA 1
ATOM 833 C C . GLY A 1 107 ? 5.389 10.881 -24.183 1.00 85.56 107 GLY A C 1
ATOM 834 O O . GLY A 1 107 ? 4.533 10.180 -24.705 1.00 85.56 107 GLY A O 1
ATOM 835 N N . PHE A 1 108 ? 6.039 10.494 -23.081 1.00 87.75 108 PHE A N 1
ATOM 836 C CA . PHE A 1 108 ? 5.754 9.236 -22.367 1.00 87.75 108 PHE A CA 1
ATOM 837 C C . PHE A 1 108 ? 4.534 9.361 -21.457 1.00 87.75 108 PHE A C 1
ATOM 839 O O . PHE A 1 108 ? 4.376 10.409 -20.825 1.00 87.75 108 PHE A O 1
ATOM 846 N N . SER A 1 109 ? 3.731 8.304 -21.330 1.00 90.44 109 SER A N 1
ATOM 847 C CA . SER A 1 109 ? 2.569 8.283 -20.434 1.00 90.44 109 SER A CA 1
ATOM 848 C C . SER A 1 109 ? 3.013 8.235 -18.972 1.00 90.44 109 SER A C 1
ATOM 850 O O . SER A 1 109 ? 3.936 7.496 -18.622 1.00 90.44 109 SER A O 1
ATOM 852 N N . ARG A 1 110 ? 2.350 9.004 -18.107 1.00 91.88 110 ARG A N 1
ATOM 853 C CA . ARG A 1 110 ? 2.577 9.037 -16.660 1.00 91.88 110 ARG A CA 1
ATOM 854 C C . ARG A 1 110 ? 1.253 9.097 -15.913 1.00 91.88 110 ARG A C 1
ATOM 856 O O . ARG A 1 110 ? 0.478 10.022 -16.124 1.00 91.88 110 ARG A O 1
ATOM 863 N N . GLY A 1 111 ? 1.035 8.143 -15.022 1.00 89.75 111 GLY A N 1
ATOM 864 C CA . GLY A 1 111 ? -0.043 8.159 -14.045 1.00 89.75 111 GLY A CA 1
ATOM 865 C C . GLY A 1 111 ? 0.492 8.476 -12.654 1.00 89.75 111 GLY A C 1
ATOM 866 O O . GLY A 1 111 ? 1.578 8.014 -12.292 1.00 89.75 111 GLY A O 1
ATOM 867 N N . GLU A 1 112 ? -0.255 9.251 -11.875 1.00 85.00 112 GLU A N 1
ATOM 868 C CA . GLU A 1 112 ? 0.094 9.608 -10.495 1.00 85.00 112 GLU A CA 1
ATOM 869 C C . GLU A 1 112 ? -0.970 9.094 -9.528 1.00 85.00 112 GLU A C 1
ATOM 871 O O . GLU A 1 112 ? -2.159 9.084 -9.835 1.00 85.00 112 GLU A O 1
ATOM 876 N N . PHE A 1 113 ? -0.530 8.615 -8.369 1.00 78.31 113 PHE A N 1
ATOM 877 C CA . PHE A 1 113 ? -1.408 8.109 -7.320 1.00 78.31 113 PHE A CA 1
ATOM 878 C C . PHE A 1 113 ? -0.732 8.260 -5.961 1.00 78.31 113 PHE A C 1
ATOM 880 O O . PHE A 1 113 ? 0.474 8.479 -5.879 1.00 78.31 113 PHE A O 1
ATOM 887 N N . ILE A 1 114 ? -1.496 8.125 -4.886 1.00 74.56 114 ILE A N 1
ATOM 888 C CA . ILE A 1 114 ? -0.971 8.167 -3.523 1.00 74.56 114 ILE A CA 1
ATOM 889 C C . ILE A 1 114 ? -1.011 6.753 -2.939 1.00 74.56 114 ILE A C 1
ATOM 891 O O . ILE A 1 114 ? -2.010 6.048 -3.095 1.00 74.56 114 ILE A O 1
ATOM 895 N N . ASP A 1 115 ? 0.077 6.310 -2.306 1.00 71.56 115 ASP A N 1
ATOM 896 C CA . ASP A 1 115 ? 0.110 5.003 -1.642 1.00 71.56 115 ASP A CA 1
ATOM 897 C C . ASP A 1 115 ? -0.636 4.998 -0.293 1.00 71.56 115 ASP A C 1
ATOM 899 O O . ASP A 1 115 ? -1.109 6.020 0.205 1.00 71.56 115 ASP A O 1
ATOM 903 N N . LEU A 1 116 ? -0.708 3.823 0.340 1.00 54.41 116 LEU A N 1
ATOM 904 C CA . LEU A 1 116 ? -1.337 3.641 1.655 1.00 54.41 116 LEU A CA 1
ATOM 905 C C . LEU A 1 116 ? -0.711 4.513 2.766 1.00 54.41 116 LEU A C 1
ATOM 907 O O . LEU A 1 116 ? -1.332 4.738 3.806 1.00 54.41 116 LEU A O 1
ATOM 911 N N . TYR A 1 117 ? 0.519 4.984 2.570 1.00 59.03 117 TYR A N 1
ATOM 912 C CA . TYR A 1 117 ? 1.256 5.829 3.504 1.00 59.03 117 TYR A CA 1
ATOM 913 C C . TYR A 1 117 ? 1.158 7.321 3.164 1.00 59.03 117 TYR A C 1
ATOM 915 O O . TYR A 1 117 ? 1.876 8.119 3.765 1.00 59.03 117 TYR A O 1
ATOM 923 N N . GLY A 1 118 ? 0.292 7.715 2.227 1.00 61.50 118 GLY A N 1
ATOM 924 C CA . GLY A 1 118 ? 0.168 9.109 1.810 1.00 61.50 118 GLY A CA 1
ATOM 925 C C . GLY A 1 118 ? 1.329 9.585 0.932 1.00 61.50 118 GLY A C 1
ATOM 926 O O . GLY A 1 118 ? 1.453 10.784 0.689 1.00 61.50 118 GLY A O 1
ATOM 927 N N . LYS A 1 119 ? 2.206 8.687 0.464 1.00 70.75 119 LYS A N 1
ATOM 928 C CA . LYS A 1 119 ? 3.344 9.072 -0.371 1.00 70.75 119 LYS A CA 1
ATOM 929 C C . LYS A 1 119 ? 2.914 9.191 -1.830 1.00 70.75 119 LYS A C 1
ATOM 931 O O . LYS A 1 119 ? 2.248 8.288 -2.342 1.00 70.75 119 LYS A O 1
ATOM 936 N N . PRO A 1 120 ? 3.341 10.253 -2.529 1.00 76.00 120 PRO A N 1
ATOM 937 C CA . PRO A 1 120 ? 3.103 10.380 -3.955 1.00 76.00 120 PRO A CA 1
ATOM 938 C C . PRO A 1 120 ? 3.921 9.345 -4.737 1.00 76.00 120 PRO A C 1
ATOM 940 O O . PRO A 1 120 ? 5.151 9.265 -4.655 1.00 76.00 120 PRO A O 1
ATOM 943 N N . CYS A 1 121 ? 3.206 8.560 -5.527 1.00 86.00 121 CYS A N 1
ATOM 944 C CA . CYS A 1 121 ? 3.711 7.514 -6.394 1.00 86.00 121 CYS A CA 1
ATOM 945 C C . CYS A 1 121 ? 3.406 7.836 -7.855 1.00 86.00 121 CYS A C 1
ATOM 947 O O . CYS A 1 121 ? 2.504 8.606 -8.186 1.00 86.00 121 CYS A O 1
ATOM 949 N N . SER A 1 122 ? 4.159 7.207 -8.753 1.00 91.00 122 SER A N 1
ATOM 950 C CA . SER A 1 122 ? 3.864 7.261 -10.183 1.00 91.00 122 SER A CA 1
ATOM 951 C C . SER A 1 122 ? 4.083 5.918 -10.858 1.00 91.00 122 SER A C 1
ATOM 953 O O . SER A 1 122 ? 4.916 5.115 -10.426 1.00 91.00 122 SER A O 1
ATOM 955 N N . VAL A 1 123 ? 3.350 5.721 -11.949 1.00 93.12 123 VAL A N 1
ATOM 956 C CA . VAL A 1 123 ? 3.634 4.737 -12.991 1.00 93.12 123 VAL A CA 1
ATOM 957 C C . VAL A 1 123 ? 3.938 5.494 -14.279 1.00 93.12 123 VAL A C 1
ATOM 959 O O . VAL A 1 123 ? 3.234 6.441 -14.617 1.00 93.12 123 VAL A O 1
ATOM 962 N N . GLN A 1 124 ? 5.014 5.150 -14.979 1.00 94.06 124 GLN A N 1
ATOM 963 C CA . GLN A 1 124 ? 5.434 5.894 -16.166 1.00 94.06 124 GLN A CA 1
ATOM 964 C C . GLN A 1 124 ? 6.104 4.984 -17.187 1.00 94.06 124 GLN A C 1
ATOM 966 O O . GLN A 1 124 ? 6.958 4.181 -16.807 1.00 94.06 124 GLN A O 1
ATOM 971 N N . ASP A 1 125 ? 5.815 5.187 -18.472 1.00 93.31 125 ASP A N 1
ATOM 972 C CA . ASP A 1 125 ? 6.590 4.561 -19.542 1.00 93.31 125 ASP A CA 1
ATOM 973 C C . ASP A 1 125 ? 8.066 4.974 -19.427 1.00 93.31 125 ASP A C 1
ATOM 975 O O . ASP A 1 125 ? 8.421 6.140 -19.184 1.00 93.31 125 ASP A O 1
ATOM 979 N N . SER A 1 126 ? 8.951 3.991 -19.564 1.00 90.81 126 SER A N 1
ATOM 980 C CA . SER A 1 126 ? 10.386 4.220 -19.559 1.00 90.81 126 SER A CA 1
ATOM 981 C C . SER A 1 126 ? 10.862 4.597 -20.953 1.00 90.81 126 SER A C 1
ATOM 983 O O . SER A 1 126 ? 10.462 4.004 -21.948 1.00 90.81 126 SER A O 1
ATOM 985 N N . SER A 1 127 ? 11.812 5.528 -21.025 1.00 86.75 127 SER A N 1
ATOM 986 C CA . SER A 1 127 ? 12.503 5.843 -22.276 1.00 86.75 127 SER A CA 1
ATOM 987 C C . SER A 1 127 ? 13.628 4.849 -22.596 1.00 86.75 127 SER A C 1
ATOM 989 O O . SER A 1 127 ? 14.620 5.236 -23.215 1.00 86.75 127 SER A O 1
ATOM 991 N N . LEU A 1 128 ? 13.545 3.615 -22.089 1.00 89.50 128 LEU A N 1
ATOM 992 C CA . LEU A 1 128 ? 14.541 2.581 -22.332 1.00 89.50 128 LEU A CA 1
ATOM 993 C C . LEU A 1 128 ? 14.453 2.153 -23.801 1.00 89.50 128 LEU A C 1
ATOM 995 O O . LEU A 1 128 ? 13.417 1.691 -24.255 1.00 89.50 128 LEU A O 1
ATOM 999 N N . ALA A 1 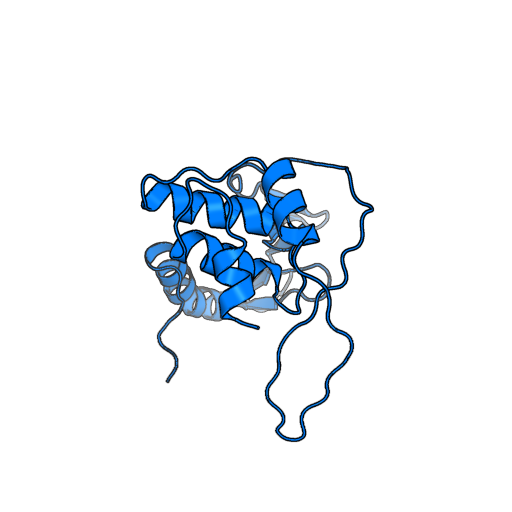129 ? 15.541 2.315 -24.550 1.00 80.12 129 ALA A N 1
ATOM 1000 C CA . ALA A 1 129 ? 15.532 2.054 -25.991 1.00 80.12 129 ALA A CA 1
ATOM 1001 C C . ALA A 1 129 ? 15.543 0.557 -26.344 1.00 80.12 129 ALA A C 1
ATOM 1003 O O . ALA A 1 129 ? 15.193 0.181 -27.457 1.00 80.12 129 ALA A O 1
ATOM 1004 N N . THR A 1 130 ? 16.005 -0.288 -25.422 1.00 85.00 130 THR A N 1
ATOM 1005 C CA . THR A 1 130 ? 16.290 -1.703 -25.686 1.00 85.00 130 THR A CA 1
ATOM 1006 C C . THR A 1 130 ? 15.145 -2.642 -25.327 1.00 85.00 130 THR A C 1
ATOM 1008 O O . THR A 1 130 ? 15.164 -3.786 -25.774 1.00 85.00 130 THR A O 1
ATOM 1011 N N . ALA A 1 131 ? 14.178 -2.198 -24.519 1.00 87.81 131 ALA A N 1
ATOM 1012 C CA . ALA A 1 131 ? 13.050 -3.014 -24.085 1.00 87.81 131 ALA A CA 1
ATOM 1013 C C . ALA A 1 131 ? 11.878 -2.154 -23.599 1.00 87.81 131 ALA A C 1
ATOM 1015 O O . ALA A 1 131 ? 12.085 -1.074 -23.039 1.00 87.81 131 ALA A O 1
ATOM 1016 N N . ASP A 1 132 ? 10.667 -2.696 -23.731 1.00 93.50 132 ASP A N 1
ATOM 1017 C CA . ASP A 1 132 ? 9.463 -2.130 -23.128 1.00 93.50 132 ASP A CA 1
ATOM 1018 C C . ASP A 1 132 ? 9.550 -2.245 -21.603 1.00 93.50 132 ASP A C 1
ATOM 1020 O O . ASP A 1 132 ? 9.649 -3.344 -21.039 1.00 93.50 132 ASP A O 1
ATOM 1024 N N . ALA A 1 133 ? 9.524 -1.102 -20.925 1.00 95.62 133 ALA A N 1
ATOM 1025 C CA . ALA A 1 133 ? 9.662 -1.050 -19.482 1.00 95.62 133 ALA A CA 1
ATOM 1026 C C . ALA A 1 133 ? 8.923 0.143 -18.880 1.00 95.62 133 ALA A C 1
ATOM 1028 O O . ALA A 1 133 ? 8.717 1.164 -19.535 1.00 95.62 133 ALA A O 1
ATOM 1029 N N . ILE A 1 134 ? 8.596 0.028 -17.597 1.00 96.00 134 ILE A N 1
ATOM 1030 C CA . ILE A 1 134 ? 7.930 1.071 -16.817 1.00 96.00 134 ILE A CA 1
ATOM 1031 C C . ILE A 1 134 ? 8.709 1.391 -15.545 1.00 96.00 134 ILE A C 1
ATOM 1033 O O . ILE A 1 134 ? 9.392 0.538 -14.977 1.00 96.00 134 ILE A O 1
ATOM 1037 N N . TRP A 1 135 ? 8.563 2.622 -15.075 1.00 95.44 135 TRP A N 1
ATOM 1038 C CA . TRP A 1 135 ? 8.917 3.021 -13.717 1.00 95.44 135 TRP A CA 1
ATOM 1039 C C . TRP A 1 135 ? 7.678 2.939 -12.830 1.00 95.44 135 TRP A C 1
ATOM 1041 O O . TRP A 1 135 ? 6.642 3.476 -13.215 1.00 95.44 135 TRP A O 1
ATOM 1051 N N . LEU A 1 136 ? 7.779 2.319 -11.652 1.00 95.12 136 LEU A N 1
ATOM 1052 C CA . LEU A 1 136 ? 6.679 2.206 -10.686 1.00 95.12 136 LEU A CA 1
ATOM 1053 C C . LEU A 1 136 ? 7.162 2.448 -9.249 1.00 95.12 136 LEU A C 1
ATOM 1055 O O . LEU A 1 136 ? 8.105 1.800 -8.795 1.00 95.12 136 LEU A O 1
ATOM 1059 N N . GLY A 1 137 ? 6.504 3.353 -8.519 1.00 90.50 137 GLY A N 1
ATOM 1060 C CA . GLY A 1 137 ? 6.756 3.601 -7.090 1.00 90.50 137 GLY A CA 1
ATOM 1061 C C . GLY A 1 137 ? 6.969 5.077 -6.733 1.00 90.50 137 GLY A C 1
ATOM 1062 O O . GLY A 1 137 ? 6.490 5.972 -7.434 1.00 90.50 137 GLY A O 1
ATOM 1063 N N . VAL A 1 138 ? 7.712 5.329 -5.652 1.00 88.12 138 VAL A N 1
ATOM 1064 C CA . VAL A 1 138 ? 7.899 6.664 -5.054 1.00 88.12 138 VAL A CA 1
ATOM 1065 C C . VAL A 1 138 ? 9.113 7.380 -5.654 1.00 88.12 138 VAL A C 1
ATOM 1067 O O . VAL A 1 138 ? 10.243 6.918 -5.502 1.00 88.12 138 VAL A O 1
ATOM 1070 N N . HIS A 1 139 ? 8.887 8.539 -6.281 1.00 84.06 139 HIS A N 1
ATOM 1071 C CA . HIS A 1 139 ? 9.919 9.473 -6.765 1.00 84.06 139 HIS A CA 1
ATOM 1072 C C . HIS A 1 139 ? 11.159 8.817 -7.416 1.00 84.06 139 HIS A C 1
ATOM 1074 O O . HIS A 1 139 ? 11.077 8.238 -8.498 1.00 84.06 139 HIS A O 1
ATOM 1080 N N . GLU A 1 140 ? 12.329 8.960 -6.796 1.00 80.75 140 GLU A N 1
ATOM 1081 C CA . GLU A 1 140 ? 13.621 8.454 -7.269 1.00 80.75 140 GLU A CA 1
ATOM 1082 C C . GLU A 1 140 ? 13.876 6.987 -6.899 1.00 80.75 140 GLU A C 1
ATOM 1084 O O . GLU A 1 140 ? 14.726 6.344 -7.503 1.00 80.75 140 GLU A O 1
ATOM 1089 N N . ASN A 1 141 ? 13.077 6.423 -5.990 1.00 86.06 141 ASN A N 1
ATOM 1090 C CA . ASN A 1 141 ? 13.152 5.027 -5.551 1.00 86.06 141 ASN A CA 1
ATOM 1091 C C . ASN A 1 141 ? 12.159 4.132 -6.314 1.00 86.06 141 ASN A C 1
ATOM 1093 O O . ASN A 1 141 ? 11.615 3.170 -5.770 1.00 86.06 141 ASN A O 1
ATOM 1097 N N . ARG A 1 142 ? 11.873 4.473 -7.575 1.00 92.00 142 ARG A N 1
ATOM 1098 C CA . ARG A 1 142 ? 10.975 3.698 -8.438 1.00 92.00 142 ARG A CA 1
ATOM 1099 C C . ARG A 1 142 ? 11.657 2.427 -8.923 1.00 92.00 142 ARG A C 1
ATOM 1101 O O . ARG A 1 142 ? 12.808 2.448 -9.350 1.00 92.00 142 ARG A O 1
ATOM 1108 N N . MET A 1 143 ? 10.903 1.336 -8.933 1.00 95.75 143 MET A N 1
ATOM 1109 C CA . MET A 1 143 ? 11.312 0.100 -9.587 1.00 95.75 143 MET A CA 1
ATOM 1110 C C . MET A 1 143 ? 11.264 0.285 -11.103 1.00 95.75 143 MET A C 1
ATOM 1112 O O . MET A 1 143 ? 10.306 0.862 -11.620 1.00 95.75 143 MET A O 1
ATOM 1116 N N . HIS A 1 144 ? 12.268 -0.233 -11.810 1.00 96.06 144 HIS A N 1
ATOM 1117 C CA . HIS A 1 144 ? 12.271 -0.315 -13.270 1.00 96.06 144 HIS A CA 1
ATOM 1118 C C . HIS A 1 144 ? 11.893 -1.738 -13.678 1.00 96.06 144 HIS A C 1
ATOM 1120 O O . HIS A 1 144 ? 12.668 -2.673 -13.482 1.00 96.06 144 HIS A O 1
ATOM 1126 N N . LEU A 1 145 ? 10.681 -1.918 -14.191 1.00 96.75 145 LEU A N 1
ATOM 1127 C CA . LEU A 1 145 ? 10.123 -3.232 -14.499 1.00 96.75 145 LEU A CA 1
ATOM 1128 C C . LEU A 1 145 ? 10.027 -3.408 -16.012 1.00 96.75 145 LEU A C 1
ATOM 1130 O O . LEU A 1 145 ? 9.463 -2.552 -16.692 1.00 96.75 145 LEU A O 1
ATOM 1134 N N . SER A 1 146 ? 10.553 -4.518 -16.532 1.00 96.69 146 SER A N 1
ATOM 1135 C CA . SER A 1 146 ? 10.268 -4.944 -17.903 1.00 96.69 146 SER A CA 1
ATOM 1136 C C . SER A 1 146 ? 8.868 -5.549 -17.983 1.00 96.69 146 SER A C 1
ATOM 1138 O O . SER A 1 146 ? 8.232 -5.837 -16.961 1.00 96.69 146 SER A O 1
ATOM 1140 N N . ARG A 1 147 ? 8.407 -5.806 -19.208 1.00 95.62 147 ARG A N 1
ATOM 1141 C CA . ARG A 1 147 ? 7.154 -6.524 -19.453 1.00 95.62 147 ARG A CA 1
ATOM 1142 C C . ARG A 1 147 ? 7.110 -7.897 -18.769 1.00 95.62 147 ARG A C 1
ATOM 1144 O O . ARG A 1 147 ? 6.070 -8.263 -18.229 1.00 95.62 147 ARG A O 1
ATOM 1151 N N . GLU A 1 148 ? 8.217 -8.636 -18.742 1.00 96.12 148 GLU A N 1
ATOM 1152 C CA . GLU A 1 148 ? 8.313 -9.951 -18.094 1.00 96.12 148 GLU A CA 1
ATOM 1153 C C . GLU A 1 148 ? 8.215 -9.839 -16.569 1.00 96.12 148 GLU A C 1
ATOM 1155 O O . GLU A 1 148 ? 7.470 -10.598 -15.949 1.00 96.12 148 GLU A O 1
ATOM 1160 N N . HIS A 1 149 ? 8.903 -8.865 -15.959 1.00 97.56 149 HIS A N 1
ATOM 1161 C CA . HIS A 1 149 ? 8.783 -8.614 -14.520 1.00 97.56 149 HIS A CA 1
ATOM 1162 C C . HIS A 1 149 ? 7.352 -8.215 -14.139 1.00 97.56 149 HIS A C 1
ATOM 1164 O O . HIS A 1 149 ? 6.809 -8.729 -13.162 1.00 97.56 149 HIS A O 1
ATOM 1170 N N . ALA A 1 150 ? 6.716 -7.345 -14.928 1.00 95.94 150 ALA A N 1
ATOM 1171 C CA . ALA A 1 150 ? 5.323 -6.964 -14.712 1.00 95.94 150 ALA A CA 1
ATOM 1172 C C . ALA A 1 150 ? 4.378 -8.175 -14.829 1.00 95.94 150 ALA A C 1
ATOM 1174 O O . ALA A 1 150 ? 3.521 -8.371 -13.968 1.00 95.94 150 ALA A O 1
ATOM 1175 N N . ALA A 1 151 ? 4.571 -9.027 -15.841 1.00 96.31 151 ALA A N 1
ATOM 1176 C CA . ALA A 1 151 ? 3.787 -10.247 -16.023 1.00 96.31 151 ALA A CA 1
ATOM 1177 C C . ALA A 1 151 ? 3.967 -11.249 -14.870 1.00 96.31 151 ALA A C 1
ATOM 1179 O O . ALA A 1 151 ? 3.006 -11.916 -14.499 1.00 96.31 151 ALA A O 1
ATOM 1180 N N . ALA A 1 152 ? 5.160 -11.337 -14.276 1.00 96.69 152 ALA A N 1
ATOM 1181 C CA . ALA A 1 152 ? 5.416 -12.197 -13.120 1.00 96.69 152 ALA A CA 1
ATOM 1182 C C . ALA A 1 152 ? 4.760 -11.677 -11.827 1.00 96.69 152 ALA A C 1
ATOM 1184 O O . ALA A 1 152 ? 4.326 -12.472 -10.994 1.00 96.69 152 ALA A O 1
ATOM 1185 N N . LEU A 1 153 ? 4.665 -10.354 -11.659 1.00 96.50 153 LEU A N 1
ATOM 1186 C CA . LEU A 1 153 ? 4.018 -9.735 -10.498 1.00 96.50 153 LEU A CA 1
ATOM 1187 C C . LEU A 1 153 ? 2.489 -9.753 -10.593 1.00 96.50 153 LEU A C 1
ATOM 1189 O O . LEU A 1 153 ? 1.821 -9.855 -9.565 1.00 96.50 153 LEU A O 1
ATOM 1193 N N . LEU A 1 154 ? 1.928 -9.673 -11.803 1.00 95.62 154 LEU A N 1
ATOM 1194 C CA . LEU A 1 154 ? 0.486 -9.539 -12.017 1.00 95.62 154 LEU A CA 1
ATOM 1195 C C . LEU A 1 154 ? -0.354 -10.620 -11.299 1.00 95.62 154 LEU A C 1
ATOM 1197 O O . LEU A 1 154 ? -1.294 -10.237 -10.603 1.00 95.62 154 LEU A O 1
ATOM 1201 N N . PRO A 1 155 ? -0.034 -11.930 -11.361 1.00 95.75 155 PRO A N 1
ATOM 1202 C CA . PRO A 1 155 ? -0.798 -12.948 -10.637 1.00 95.75 155 PRO A CA 1
ATOM 1203 C C . PRO A 1 155 ? -0.760 -12.773 -9.115 1.00 95.75 155 PRO A C 1
ATOM 1205 O O . PRO A 1 155 ? -1.743 -13.067 -8.440 1.00 95.75 155 PRO A O 1
ATOM 1208 N N . LEU A 1 156 ? 0.357 -12.281 -8.565 1.00 95.81 156 LEU A N 1
ATOM 1209 C CA . LEU A 1 156 ? 0.498 -12.035 -7.127 1.00 95.81 156 LEU A CA 1
ATOM 1210 C C . LEU A 1 156 ? -0.345 -10.836 -6.689 1.00 95.81 156 LEU A C 1
ATOM 1212 O O . LEU A 1 156 ? -1.000 -10.888 -5.651 1.00 95.81 156 LEU A O 1
ATOM 1216 N N . LEU A 1 157 ? -0.358 -9.773 -7.498 1.00 93.88 157 LEU A N 1
ATOM 1217 C CA . LEU A 1 157 ? -1.193 -8.597 -7.259 1.00 93.88 157 LEU A CA 1
ATOM 1218 C C . LEU A 1 157 ? -2.680 -8.939 -7.378 1.00 93.88 157 LEU A C 1
ATOM 1220 O O . LEU A 1 157 ? -3.462 -8.521 -6.530 1.00 93.88 157 LEU A O 1
ATOM 1224 N N . GLN A 1 158 ? -3.060 -9.742 -8.375 1.00 92.38 158 GLN A N 1
ATOM 1225 C CA . GLN A 1 158 ? -4.439 -10.204 -8.520 1.00 92.38 158 GLN A CA 1
ATOM 1226 C C . GLN A 1 158 ? -4.865 -11.048 -7.316 1.00 92.38 158 GLN A C 1
ATOM 1228 O O . GLN A 1 158 ? -5.903 -10.784 -6.722 1.00 92.38 158 GLN A O 1
ATOM 1233 N N . ARG A 1 159 ? -4.023 -11.990 -6.875 1.00 87.75 159 ARG A N 1
ATOM 1234 C CA . ARG A 1 159 ? -4.289 -12.762 -5.656 1.00 87.75 159 ARG A CA 1
ATOM 1235 C C . ARG A 1 159 ? -4.462 -11.862 -4.433 1.00 87.75 159 ARG A C 1
ATOM 1237 O O . ARG A 1 159 ? -5.364 -12.094 -3.638 1.00 87.75 159 ARG A O 1
ATOM 1244 N N . PHE A 1 160 ? -3.630 -10.833 -4.282 1.00 88.62 160 PHE A N 1
ATOM 1245 C CA . PHE A 1 160 ? -3.763 -9.885 -3.178 1.00 88.62 160 PHE A CA 1
ATOM 1246 C C . PHE A 1 160 ? -5.095 -9.127 -3.218 1.00 88.62 160 PHE A C 1
ATOM 1248 O O . PHE A 1 160 ? -5.706 -8.949 -2.169 1.00 88.62 160 PHE A O 1
ATOM 1255 N N . ILE A 1 161 ? -5.568 -8.730 -4.403 1.00 81.44 161 ILE A N 1
ATOM 1256 C CA . ILE A 1 161 ? -6.906 -8.142 -4.574 1.00 81.44 161 ILE A CA 1
ATOM 1257 C C . ILE A 1 161 ? -7.985 -9.134 -4.122 1.00 81.44 161 ILE A C 1
ATOM 1259 O O . ILE A 1 161 ? -8.899 -8.754 -3.395 1.00 81.44 161 ILE A O 1
ATOM 1263 N N . ASP A 1 162 ? -7.853 -10.400 -4.516 1.00 83.25 162 ASP A N 1
ATOM 1264 C CA . ASP A 1 162 ? -8.871 -11.421 -4.272 1.00 83.25 162 ASP A CA 1
ATOM 1265 C C . ASP A 1 162 ? -8.896 -11.909 -2.810 1.00 83.25 162 ASP A C 1
ATOM 1267 O O . ASP A 1 162 ? -9.954 -12.279 -2.302 1.00 83.25 162 ASP A O 1
ATOM 1271 N N . THR A 1 163 ? -7.743 -11.951 -2.129 1.00 84.56 163 THR A N 1
ATOM 1272 C CA . THR A 1 163 ? -7.601 -12.630 -0.825 1.00 84.56 163 THR A CA 1
ATOM 1273 C C . THR A 1 163 ? -6.953 -11.794 0.277 1.00 84.56 163 THR A C 1
ATOM 1275 O O . THR A 1 163 ? -6.806 -12.285 1.395 1.00 84.56 163 THR A O 1
ATOM 1278 N N . GLY A 1 164 ? -6.467 -10.587 -0.013 1.00 83.75 164 GLY A N 1
ATOM 1279 C CA . GLY A 1 164 ? -5.701 -9.768 0.936 1.00 83.75 164 GLY A CA 1
ATOM 1280 C C . GLY A 1 164 ? -4.288 -10.285 1.249 1.00 83.75 164 GLY A C 1
ATOM 1281 O O . GLY A 1 164 ? -3.642 -9.776 2.163 1.00 83.75 164 GLY A O 1
ATOM 1282 N N . SER A 1 165 ? -3.780 -11.282 0.511 1.00 88.56 165 SER A N 1
ATOM 1283 C CA . SER A 1 165 ? -2.432 -11.845 0.690 1.00 88.56 165 SER A CA 1
ATOM 1284 C C . SER A 1 165 ? -1.789 -12.215 -0.649 1.00 88.56 165 SER A C 1
ATOM 1286 O O . SER A 1 165 ? -2.463 -12.676 -1.565 1.00 88.56 165 SER A O 1
ATOM 1288 N N . ILE A 1 166 ? -0.466 -12.057 -0.760 1.00 88.56 166 ILE A N 1
ATOM 1289 C CA . ILE A 1 166 ? 0.308 -12.475 -1.945 1.00 88.56 166 ILE A CA 1
ATOM 1290 C C . ILE A 1 166 ? 0.662 -13.974 -1.937 1.00 88.56 166 ILE A C 1
ATOM 1292 O O . ILE A 1 166 ? 1.080 -14.511 -2.962 1.00 88.56 166 ILE A O 1
ATOM 1296 N N . GLY A 1 167 ? 0.494 -14.667 -0.805 1.00 84.38 167 GLY A N 1
ATOM 1297 C CA . GLY A 1 167 ? 0.861 -16.075 -0.633 1.00 84.38 167 GLY A CA 1
ATOM 1298 C C . GLY A 1 167 ? 0.949 -16.497 0.837 1.00 84.38 167 GLY A C 1
ATOM 1299 O O . GLY A 1 167 ? 0.805 -15.669 1.732 1.00 84.38 167 GLY A O 1
ATOM 1300 N N . GLU A 1 168 ? 1.188 -17.787 1.076 1.00 78.56 168 GLU A N 1
ATOM 1301 C CA . GLU A 1 168 ? 1.508 -18.304 2.413 1.00 78.56 168 GLU A CA 1
ATOM 1302 C C . GLU A 1 168 ? 3.024 -18.208 2.643 1.00 78.56 168 GLU A C 1
ATOM 1304 O O . GLU A 1 168 ? 3.787 -18.545 1.727 1.00 78.56 168 GLU A O 1
ATOM 1309 N N . PRO A 1 169 ? 3.487 -17.749 3.818 1.00 74.00 169 PRO A N 1
ATOM 1310 C CA . PRO A 1 169 ? 4.896 -17.842 4.167 1.00 74.00 169 PRO A CA 1
ATOM 1311 C C . PRO A 1 169 ? 5.313 -19.318 4.236 1.00 74.00 169 PRO A C 1
ATOM 1313 O O . PRO A 1 169 ? 4.574 -20.153 4.758 1.00 74.00 169 PRO A O 1
ATOM 1316 N N . ALA A 1 170 ? 6.478 -19.622 3.661 1.00 59.72 170 ALA A N 1
ATOM 1317 C CA . ALA A 1 170 ? 7.084 -20.952 3.698 1.00 59.72 170 ALA A CA 1
ATOM 1318 C C . ALA A 1 170 ? 7.637 -21.295 5.087 1.00 59.72 170 ALA A C 1
ATOM 1320 O O . ALA A 1 170 ? 8.108 -20.361 5.780 1.00 59.72 170 ALA A O 1
#